Protein AF-A0A7G7BUQ7-F1 (afdb_monomer_lite)

pLDDT: mean 78.13, std 13.79, range [39.94, 97.0]

Radius of gyration: 26.28 Å; chains: 1; bounding box: 59×30×72 Å

Foldseek 3Di:
DDDKDKDWDWQDAPAFIKIWIDIPVDQQDIDIDTPPPDGHHDPVSV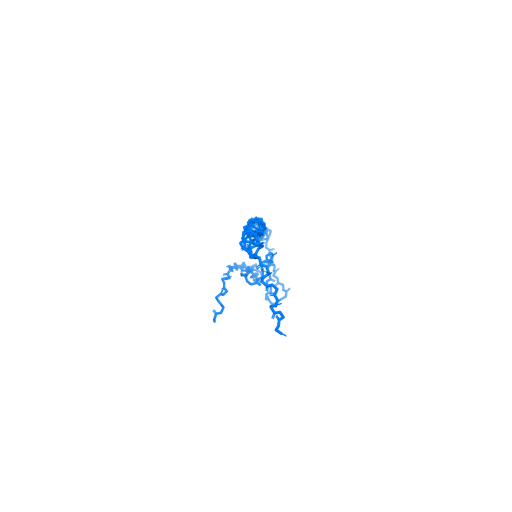VVVVVVVVVVNVVSVVVVVVVVVVVVVVVVVVVVVVVVVCVVVVPDDPPDDDDD

Organism: NCBI:txid67296

Structure (mmCIF, N/CA/C/O backbone):
data_AF-A0A7G7BUQ7-F1
#
_entry.id   AF-A0A7G7BUQ7-F1
#
loop_
_atom_site.group_PDB
_atom_site.id
_atom_site.type_symbol
_atom_site.label_atom_id
_atom_site.label_alt_id
_atom_site.label_comp_id
_atom_site.label_asym_id
_atom_site.label_entity_id
_atom_site.label_seq_id
_atom_site.pdbx_PDB_ins_code
_atom_site.Cartn_x
_atom_site.Cartn_y
_atom_site.Cartn_z
_atom_site.occupancy
_atom_site.B_iso_or_equiv
_atom_site.auth_seq_id
_atom_site.auth_comp_id
_atom_site.auth_asym_id
_atom_site.auth_atom_id
_atom_site.pdbx_PDB_model_num
ATOM 1 N N . MET A 1 1 ? -19.384 -17.243 3.887 1.00 39.94 1 MET A N 1
ATOM 2 C CA . MET A 1 1 ? -18.548 -16.715 2.789 1.00 39.94 1 MET A CA 1
ATOM 3 C C . MET A 1 1 ? -17.981 -15.383 3.268 1.00 39.94 1 MET A C 1
ATOM 5 O O . MET A 1 1 ? -18.745 -14.444 3.426 1.00 39.94 1 MET A O 1
ATOM 9 N N . GLN A 1 2 ? -16.707 -15.336 3.664 1.00 48.72 2 GLN A N 1
ATOM 10 C CA . GLN A 1 2 ? -16.066 -14.106 4.148 1.00 48.72 2 GLN A CA 1
ATOM 11 C C . GLN A 1 2 ? -15.618 -13.308 2.917 1.00 48.72 2 GLN A C 1
ATOM 13 O O . GLN A 1 2 ? -14.783 -13.784 2.155 1.00 48.72 2 GLN A O 1
ATOM 18 N N . VAL A 1 3 ? -16.212 -12.140 2.677 1.00 51.31 3 VAL A N 1
ATOM 19 C CA . VAL A 1 3 ? -15.793 -11.248 1.587 1.00 51.31 3 VAL A CA 1
ATOM 20 C C . VAL A 1 3 ? -14.522 -10.535 2.045 1.00 51.31 3 VAL A C 1
ATOM 22 O O . VAL A 1 3 ? -14.553 -9.785 3.017 1.00 51.31 3 VAL A O 1
ATOM 25 N N . THR A 1 4 ? -13.389 -10.807 1.398 1.00 57.00 4 THR A N 1
ATOM 26 C CA . THR A 1 4 ? -12.130 -10.085 1.632 1.00 57.00 4 THR A CA 1
ATOM 27 C C . THR A 1 4 ? -11.976 -9.034 0.539 1.00 57.00 4 THR A C 1
ATOM 29 O O . THR A 1 4 ? -11.875 -9.394 -0.631 1.00 57.00 4 THR A O 1
ATOM 32 N N . ASN A 1 5 ? -11.962 -7.749 0.901 1.00 64.06 5 ASN A N 1
ATOM 33 C CA . ASN A 1 5 ? -11.607 -6.694 -0.044 1.00 64.06 5 ASN A CA 1
ATOM 34 C C . ASN A 1 5 ? -10.072 -6.583 -0.089 1.00 64.06 5 ASN A C 1
ATOM 36 O O . ASN A 1 5 ? -9.415 -6.430 0.946 1.00 64.06 5 ASN A O 1
ATOM 40 N N . GLU A 1 6 ? -9.498 -6.703 -1.286 1.00 73.25 6 GLU A N 1
ATOM 41 C CA . GLU A 1 6 ? -8.057 -6.590 -1.530 1.00 73.25 6 GLU A CA 1
ATOM 42 C C . GLU A 1 6 ? -7.793 -5.391 -2.443 1.00 73.25 6 GLU A C 1
ATOM 44 O O . GLU A 1 6 ? -8.312 -5.321 -3.558 1.00 73.25 6 GLU A O 1
ATOM 49 N N . THR A 1 7 ? -6.963 -4.457 -1.980 1.00 75.06 7 THR A N 1
ATOM 50 C CA . THR A 1 7 ? -6.402 -3.410 -2.840 1.00 75.06 7 THR A CA 1
ATOM 51 C C . THR A 1 7 ? -5.088 -3.933 -3.389 1.00 75.06 7 THR A C 1
ATOM 53 O O . THR A 1 7 ? -4.192 -4.246 -2.608 1.00 75.06 7 THR A O 1
ATOM 56 N N . LYS A 1 8 ? -4.960 -4.023 -4.716 1.00 83.25 8 LYS A N 1
ATOM 57 C CA . LYS A 1 8 ? -3.778 -4.573 -5.390 1.00 83.25 8 LYS A CA 1
ATOM 58 C C . LYS A 1 8 ? -3.160 -3.554 -6.339 1.00 83.25 8 LYS A C 1
ATOM 60 O O . LYS A 1 8 ? -3.848 -3.000 -7.190 1.00 83.25 8 LYS A O 1
ATOM 65 N N . ALA A 1 9 ? -1.850 -3.369 -6.235 1.00 84.88 9 ALA A N 1
ATOM 66 C CA . ALA A 1 9 ? -1.050 -2.571 -7.152 1.00 84.88 9 ALA A CA 1
ATOM 67 C C . ALA A 1 9 ? 0.034 -3.444 -7.789 1.00 84.88 9 ALA A C 1
ATOM 69 O O . ALA A 1 9 ? 0.665 -4.264 -7.123 1.00 84.88 9 ALA A O 1
ATOM 70 N N . VAL A 1 10 ? 0.254 -3.277 -9.092 1.00 89.50 10 VAL A N 1
ATOM 71 C CA . VAL A 1 10 ? 1.290 -4.006 -9.829 1.00 89.50 10 VAL A CA 1
ATOM 72 C C . VAL A 1 10 ? 2.219 -3.000 -10.486 1.00 89.50 10 VAL A C 1
ATOM 74 O O . VAL A 1 10 ? 1.784 -2.196 -11.305 1.00 89.50 10 VAL A O 1
ATOM 77 N N . LEU A 1 11 ? 3.503 -3.078 -10.149 1.00 90.38 11 LEU A N 1
ATOM 78 C CA . LEU A 1 11 ? 4.570 -2.347 -10.813 1.00 90.38 11 LEU A CA 1
ATOM 79 C C . LEU A 1 11 ? 5.342 -3.315 -11.710 1.00 90.38 11 LEU A C 1
ATOM 81 O O . LEU A 1 11 ? 5.952 -4.274 -11.229 1.00 90.38 11 LEU A O 1
ATOM 85 N N . ILE A 1 12 ? 5.314 -3.062 -13.017 1.00 91.00 12 ILE A N 1
ATOM 86 C CA . ILE A 1 12 ? 6.179 -3.749 -13.977 1.00 91.00 12 ILE A CA 1
ATOM 87 C C . ILE A 1 12 ? 7.525 -3.031 -13.960 1.00 91.00 12 ILE A C 1
ATOM 89 O O . ILE A 1 12 ? 7.622 -1.863 -14.339 1.00 91.00 12 ILE A O 1
ATOM 93 N N . ALA A 1 13 ? 8.533 -3.714 -13.427 1.00 88.12 13 ALA A N 1
ATOM 94 C CA . ALA A 1 13 ? 9.875 -3.179 -13.286 1.00 88.12 13 ALA A CA 1
ATOM 95 C C . ALA A 1 13 ? 10.678 -3.426 -14.573 1.00 88.12 13 ALA A C 1
ATOM 97 O O . ALA A 1 13 ? 10.236 -4.164 -15.452 1.00 88.12 13 ALA A O 1
ATOM 98 N N . ASP A 1 14 ? 11.864 -2.829 -14.674 1.00 85.06 14 ASP A N 1
ATOM 99 C CA . ASP A 1 14 ? 12.773 -3.048 -15.808 1.00 85.06 14 ASP A CA 1
ATOM 100 C C . ASP A 1 14 ? 13.138 -4.537 -15.971 1.00 85.06 14 ASP A C 1
ATOM 102 O O . ASP A 1 14 ? 13.159 -5.088 -17.069 1.00 85.06 14 ASP A O 1
ATOM 106 N N . LYS A 1 15 ? 13.307 -5.240 -14.843 1.00 89.81 15 LYS A N 1
ATOM 107 C CA . LYS A 1 15 ? 13.340 -6.707 -14.797 1.00 89.81 15 LYS A CA 1
ATOM 108 C C . LYS A 1 15 ? 12.427 -7.211 -13.692 1.00 89.81 15 LYS A C 1
ATOM 110 O O . LYS A 1 15 ? 12.642 -6.878 -12.532 1.00 89.81 15 LYS A O 1
ATOM 115 N N . GLY A 1 16 ? 11.466 -8.068 -14.026 1.00 90.38 16 GLY A N 1
ATOM 116 C CA . GLY A 1 16 ? 10.525 -8.641 -13.059 1.00 90.38 16 GLY A CA 1
ATOM 117 C C . GLY A 1 16 ? 9.340 -7.721 -12.747 1.00 90.38 16 GLY A C 1
ATOM 118 O O . GLY A 1 16 ? 9.078 -6.744 -13.445 1.00 90.38 16 GLY A O 1
ATOM 119 N N . ARG A 1 17 ? 8.583 -8.052 -11.698 1.00 91.94 17 ARG A N 1
ATOM 120 C CA . ARG A 1 17 ? 7.435 -7.251 -11.249 1.00 91.94 17 ARG A CA 1
ATOM 121 C C . ARG A 1 17 ? 7.353 -7.215 -9.734 1.00 91.94 17 ARG A C 1
ATOM 123 O O . ARG A 1 17 ? 7.796 -8.146 -9.070 1.00 91.94 17 ARG A O 1
ATOM 130 N N . VAL A 1 18 ? 6.727 -6.175 -9.207 1.00 92.06 18 VAL A N 1
ATOM 131 C CA . VAL A 1 18 ? 6.379 -6.069 -7.790 1.00 92.06 18 VAL A CA 1
ATOM 132 C C . VAL A 1 18 ? 4.873 -5.956 -7.675 1.00 92.06 18 VAL A C 1
ATOM 134 O O . VAL A 1 18 ? 4.239 -5.189 -8.396 1.00 92.06 18 VAL A O 1
ATOM 137 N N . VAL A 1 19 ? 4.296 -6.760 -6.792 1.00 91.81 19 VAL A N 1
ATOM 138 C CA . VAL A 1 19 ? 2.863 -6.787 -6.522 1.00 91.81 19 VAL A CA 1
ATOM 139 C C . VAL A 1 19 ? 2.659 -6.371 -5.075 1.00 91.81 19 VAL A C 1
ATOM 141 O O . VAL A 1 19 ? 3.004 -7.119 -4.166 1.00 91.81 19 VAL A O 1
ATOM 144 N N . GLY A 1 20 ? 2.119 -5.177 -4.868 1.00 91.19 20 GLY A N 1
ATOM 145 C CA . GLY A 1 20 ? 1.698 -4.705 -3.557 1.00 91.19 20 GLY A CA 1
ATOM 146 C C . GLY A 1 20 ? 0.235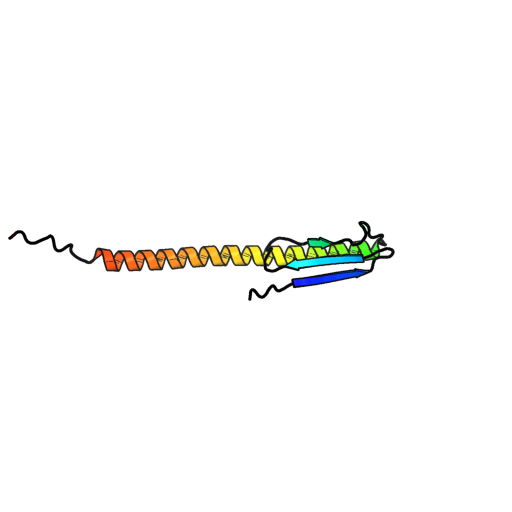 -5.031 -3.312 1.00 91.19 20 GLY A C 1
ATOM 147 O O . GLY A 1 20 ? -0.583 -4.920 -4.227 1.00 91.19 20 GLY A O 1
ATOM 148 N N . PHE A 1 21 ? -0.104 -5.446 -2.096 1.00 90.31 21 PHE A N 1
ATOM 149 C CA . PHE A 1 21 ? -1.495 -5.645 -1.711 1.00 90.31 21 PHE A CA 1
ATOM 150 C C . PHE A 1 21 ? -1.749 -5.366 -0.231 1.00 90.31 21 PHE A C 1
ATOM 152 O O . PHE A 1 21 ? -0.904 -5.621 0.630 1.00 90.31 21 PHE A O 1
ATOM 159 N N . VAL A 1 22 ? -2.947 -4.855 0.044 1.00 87.19 22 VAL A N 1
ATOM 160 C CA . VAL A 1 22 ? -3.499 -4.633 1.385 1.00 87.19 22 VAL A CA 1
ATOM 161 C C . VAL A 1 22 ? -4.790 -5.432 1.476 1.00 87.19 22 VAL A C 1
ATOM 163 O O . VAL A 1 22 ? -5.630 -5.358 0.575 1.00 87.19 22 VAL A O 1
ATOM 166 N N . LYS A 1 23 ? -4.949 -6.212 2.546 1.00 83.06 23 LYS A N 1
ATOM 167 C CA . LYS A 1 23 ? -6.111 -7.085 2.734 1.00 83.06 23 LYS A CA 1
ATOM 168 C C . LYS A 1 23 ? -6.909 -6.664 3.953 1.00 83.06 23 LYS A C 1
ATOM 170 O O . LYS A 1 23 ? -6.344 -6.377 5.003 1.00 83.06 23 LYS A O 1
ATOM 175 N N . SER A 1 24 ? -8.237 -6.721 3.850 1.00 76.50 24 SER A N 1
ATOM 176 C CA . SER A 1 24 ? -9.113 -6.379 4.985 1.00 76.50 24 SER A CA 1
ATOM 177 C C . SER A 1 24 ? -8.958 -7.322 6.185 1.00 76.50 24 SER A C 1
ATOM 179 O O . SER A 1 24 ? -9.272 -6.939 7.305 1.00 76.50 24 SER A O 1
ATOM 181 N N . ASN A 1 25 ? -8.518 -8.563 5.957 1.00 77.25 25 ASN A N 1
ATOM 182 C CA . ASN A 1 25 ? -8.315 -9.560 7.011 1.00 77.25 2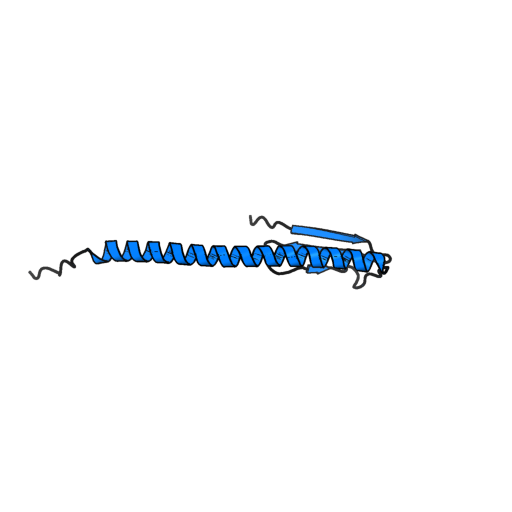5 ASN A CA 1
ATOM 183 C C . ASN A 1 25 ? -6.953 -9.432 7.719 1.00 77.25 25 ASN A C 1
ATOM 185 O O . ASN A 1 25 ? -6.706 -10.139 8.692 1.00 77.25 25 ASN A O 1
ATOM 189 N N . GLU A 1 26 ? -6.089 -8.532 7.249 1.00 79.44 26 GLU A N 1
ATOM 190 C CA . GLU A 1 26 ? -4.778 -8.233 7.821 1.00 79.44 26 GLU A CA 1
ATOM 191 C C . GLU A 1 26 ? -4.619 -6.710 7.997 1.00 79.44 26 GLU A C 1
ATOM 193 O O . GLU A 1 26 ? -3.780 -6.087 7.340 1.00 79.44 26 GLU A O 1
ATOM 198 N N . PRO A 1 27 ? -5.440 -6.079 8.859 1.00 77.69 27 PRO A N 1
ATOM 199 C CA . PRO A 1 27 ? -5.366 -4.641 9.092 1.00 77.69 27 PRO A CA 1
ATOM 200 C C . PRO A 1 27 ? -3.989 -4.256 9.646 1.00 77.69 27 PRO A C 1
ATOM 202 O O . PRO A 1 27 ? -3.362 -5.027 10.376 1.00 77.69 27 PRO A O 1
ATOM 205 N N . GLY A 1 28 ? -3.501 -3.069 9.281 1.00 79.75 28 GLY A N 1
ATOM 206 C CA . GLY A 1 28 ? -2.176 -2.603 9.705 1.00 79.75 28 GLY A CA 1
ATOM 207 C C . GLY A 1 28 ? -1.017 -3.105 8.836 1.00 79.75 28 GLY A C 1
ATOM 208 O O . GLY A 1 28 ? 0.115 -2.660 9.017 1.00 79.75 28 GLY A O 1
ATOM 209 N N . LYS A 1 29 ? -1.258 -4.033 7.895 1.00 84.94 29 LYS A N 1
ATOM 210 C CA . LYS A 1 29 ? -0.197 -4.665 7.099 1.00 84.94 29 LYS A CA 1
ATOM 211 C C . LYS A 1 29 ? -0.265 -4.287 5.625 1.00 84.94 29 LYS A C 1
ATOM 213 O O . LYS A 1 29 ? -1.305 -4.388 4.979 1.00 84.94 29 LYS A O 1
ATOM 218 N N . ILE A 1 30 ? 0.901 -3.956 5.078 1.00 89.44 30 ILE A N 1
ATOM 219 C CA . ILE A 1 30 ? 1.130 -3.808 3.641 1.00 89.44 30 ILE A CA 1
ATOM 220 C C . ILE A 1 30 ? 2.029 -4.961 3.210 1.00 89.44 30 ILE A C 1
ATOM 222 O O . ILE A 1 30 ? 3.118 -5.142 3.754 1.00 89.44 30 ILE A O 1
ATOM 226 N N . SER A 1 31 ? 1.573 -5.754 2.245 1.00 90.50 31 SER A N 1
ATOM 227 C CA . SER A 1 31 ? 2.339 -6.878 1.709 1.00 90.50 31 SER A CA 1
ATOM 228 C C . SER A 1 31 ? 2.941 -6.527 0.354 1.00 90.50 31 SER A C 1
ATOM 230 O O . SER A 1 31 ? 2.291 -5.900 -0.483 1.00 90.50 31 SER A O 1
ATOM 232 N N . LEU A 1 32 ? 4.172 -6.980 0.121 1.00 91.62 32 LEU A N 1
ATOM 233 C CA . LEU A 1 32 ? 4.856 -6.899 -1.166 1.00 91.62 32 LEU A CA 1
ATOM 234 C C . LEU A 1 32 ? 5.274 -8.302 -1.600 1.00 91.62 32 LEU A C 1
ATOM 236 O O . LEU A 1 32 ? 5.983 -8.998 -0.878 1.00 91.62 32 LEU A O 1
ATOM 240 N N . ALA A 1 33 ? 4.872 -8.698 -2.801 1.00 92.25 33 ALA A N 1
ATOM 241 C CA . ALA A 1 33 ? 5.359 -9.898 -3.459 1.00 92.25 33 ALA A CA 1
ATOM 242 C C . ALA A 1 33 ? 6.259 -9.514 -4.636 1.00 92.25 33 ALA A C 1
ATOM 244 O O . ALA A 1 33 ? 5.880 -8.707 -5.488 1.00 92.25 33 ALA A O 1
ATOM 245 N N . VAL A 1 34 ? 7.433 -10.141 -4.703 1.00 92.38 34 VAL A N 1
ATOM 246 C CA . VAL A 1 34 ? 8.390 -10.003 -5.807 1.00 92.38 34 VAL A CA 1
ATOM 247 C C . VAL A 1 34 ? 8.555 -11.375 -6.461 1.00 92.38 34 VAL A C 1
ATOM 249 O O . VAL A 1 34 ? 9.366 -12.180 -6.008 1.00 92.38 34 VAL A O 1
ATOM 252 N N . PRO A 1 35 ? 7.750 -11.703 -7.485 1.00 86.88 35 PRO A N 1
ATOM 253 C CA . PRO A 1 35 ? 7.876 -12.977 -8.178 1.00 86.88 35 PRO A CA 1
ATOM 254 C C . PRO A 1 35 ? 9.264 -13.115 -8.812 1.00 86.88 35 PRO A C 1
ATOM 256 O O . PRO A 1 35 ? 9.752 -12.165 -9.423 1.00 86.88 35 PRO A O 1
ATOM 259 N N . ALA A 1 36 ? 9.857 -14.307 -8.701 1.00 86.94 36 ALA A N 1
ATOM 260 C CA . ALA A 1 36 ? 11.236 -14.607 -9.110 1.00 86.94 36 ALA A CA 1
ATOM 261 C C . ALA A 1 36 ? 12.328 -13.902 -8.273 1.00 86.94 36 ALA A C 1
ATOM 263 O O . ALA A 1 36 ? 13.406 -13.600 -8.787 1.00 86.94 36 ALA A O 1
ATOM 264 N N . ASP A 1 37 ? 12.032 -13.649 -6.992 1.00 85.19 37 ASP A N 1
ATOM 265 C CA . ASP A 1 37 ? 12.929 -13.211 -5.905 1.00 85.19 37 ASP A CA 1
ATOM 266 C C . ASP A 1 37 ? 13.583 -11.832 -6.054 1.00 85.19 37 ASP A C 1
ATOM 268 O O . ASP A 1 37 ? 14.098 -11.279 -5.082 1.00 85.19 37 ASP A O 1
ATOM 272 N N . ARG A 1 38 ? 13.557 -11.231 -7.248 1.00 88.50 38 ARG A N 1
ATOM 273 C CA . ARG A 1 38 ? 14.115 -9.899 -7.495 1.00 88.50 38 ARG A CA 1
ATOM 274 C C . ARG A 1 38 ? 13.359 -9.134 -8.572 1.00 88.50 38 ARG A C 1
ATOM 276 O O . ARG A 1 38 ? 13.001 -9.683 -9.613 1.00 88.50 38 ARG A O 1
ATOM 283 N N . ALA A 1 39 ? 13.230 -7.831 -8.349 1.00 90.69 39 ALA A N 1
ATOM 284 C CA . ALA A 1 39 ? 12.850 -6.864 -9.364 1.00 90.69 39 ALA A CA 1
ATOM 285 C C . ALA A 1 39 ? 13.969 -5.827 -9.511 1.00 90.69 39 ALA A C 1
ATOM 287 O O . ALA A 1 39 ? 14.467 -5.310 -8.513 1.00 90.69 39 ALA A O 1
ATOM 288 N N . VAL A 1 40 ? 14.379 -5.534 -10.743 1.00 93.56 40 VAL A N 1
ATOM 289 C CA . VAL A 1 40 ? 15.336 -4.459 -11.038 1.00 93.56 40 VAL A CA 1
ATOM 290 C C . VAL A 1 40 ? 14.543 -3.244 -11.471 1.00 93.56 40 VAL A C 1
ATOM 292 O O . VAL A 1 40 ? 13.717 -3.340 -12.375 1.00 93.56 40 VAL A O 1
ATOM 295 N N . MET A 1 41 ? 14.781 -2.119 -10.805 1.00 92.50 41 MET A N 1
ATOM 296 C CA . MET A 1 41 ? 14.029 -0.887 -10.997 1.00 92.50 41 MET A CA 1
ATOM 297 C C . MET A 1 41 ? 14.948 0.260 -11.374 1.00 92.50 41 MET A C 1
ATOM 299 O O . MET A 1 41 ? 16.045 0.398 -10.835 1.00 92.50 41 MET A O 1
ATOM 303 N N . THR A 1 42 ? 14.447 1.142 -12.231 1.00 94.88 42 THR A N 1
ATOM 304 C CA . THR A 1 42 ? 15.042 2.467 -12.408 1.00 94.88 42 THR A CA 1
ATOM 305 C C . THR A 1 42 ? 14.757 3.343 -11.178 1.00 94.88 42 THR A C 1
ATOM 307 O O . THR A 1 42 ? 13.786 3.098 -10.451 1.00 94.88 42 THR A O 1
ATOM 310 N N . PRO A 1 43 ? 15.525 4.425 -10.945 1.00 97.00 43 PRO A N 1
ATOM 311 C CA . PRO A 1 43 ? 15.229 5.364 -9.861 1.00 97.00 43 PRO A CA 1
ATOM 312 C C . PRO A 1 43 ? 13.806 5.943 -9.922 1.00 97.00 43 PRO A C 1
ATOM 314 O O . PRO A 1 43 ? 13.197 6.198 -8.885 1.00 97.00 43 PRO A O 1
ATOM 317 N N . ALA A 1 44 ? 13.251 6.127 -11.124 1.00 94.31 44 ALA A N 1
ATOM 318 C CA . ALA A 1 44 ? 11.880 6.600 -11.302 1.00 94.31 44 ALA A CA 1
ATOM 319 C C . ALA A 1 44 ? 10.846 5.566 -10.820 1.00 94.31 44 ALA A C 1
ATOM 321 O O . ALA A 1 44 ? 9.937 5.916 -10.069 1.00 94.31 44 ALA A O 1
ATOM 322 N N . GLN A 1 45 ? 11.019 4.291 -11.181 1.00 92.50 45 GLN A N 1
ATOM 323 C CA . GLN A 1 45 ? 10.149 3.196 -10.732 1.00 92.50 45 GLN A CA 1
ATOM 324 C C . GLN A 1 45 ? 10.234 2.985 -9.215 1.00 92.50 45 GLN A C 1
ATOM 326 O O . GLN A 1 45 ? 9.213 2.794 -8.556 1.00 92.50 45 GLN A O 1
ATOM 331 N N . ALA A 1 46 ? 11.434 3.092 -8.639 1.00 93.50 46 ALA A N 1
ATOM 332 C CA . ALA A 1 46 ? 11.619 3.004 -7.193 1.00 93.50 46 ALA A CA 1
ATOM 333 C C . ALA A 1 46 ? 10.858 4.120 -6.451 1.00 93.50 46 ALA A C 1
ATOM 335 O O . ALA A 1 46 ? 10.196 3.859 -5.447 1.00 93.50 46 ALA A O 1
ATOM 336 N N . ARG A 1 47 ? 10.881 5.356 -6.974 1.00 96.06 47 ARG A N 1
ATOM 337 C CA . ARG A 1 47 ? 10.098 6.476 -6.419 1.00 96.06 47 ARG A CA 1
ATOM 338 C C . ARG A 1 47 ? 8.593 6.246 -6.531 1.00 96.06 47 ARG A C 1
ATOM 340 O O . ARG A 1 47 ? 7.872 6.578 -5.598 1.00 96.06 47 ARG A O 1
ATOM 347 N N . GLN A 1 48 ? 8.119 5.664 -7.633 1.00 92.38 48 GLN A N 1
ATOM 348 C CA . GLN A 1 48 ? 6.704 5.311 -7.792 1.00 92.38 48 GLN A CA 1
ATOM 349 C C . GLN A 1 48 ? 6.261 4.264 -6.764 1.00 92.38 48 GLN A C 1
ATOM 351 O O . GLN A 1 48 ? 5.223 4.442 -6.128 1.00 92.38 48 GLN A O 1
ATOM 356 N N . LEU A 1 49 ? 7.063 3.214 -6.551 1.00 93.62 49 LEU A N 1
ATOM 357 C CA . LEU A 1 49 ? 6.787 2.221 -5.512 1.00 93.62 49 LEU A CA 1
ATOM 358 C C . LEU A 1 49 ? 6.758 2.867 -4.121 1.00 93.62 49 LEU A C 1
ATOM 360 O O . LEU A 1 49 ? 5.830 2.624 -3.355 1.00 93.62 49 LEU A O 1
ATOM 364 N N . ALA A 1 50 ? 7.740 3.715 -3.807 1.00 93.75 50 ALA A N 1
ATOM 365 C CA . ALA A 1 50 ? 7.805 4.410 -2.525 1.00 93.75 50 ALA A CA 1
ATOM 366 C C . ALA A 1 50 ? 6.590 5.324 -2.298 1.00 93.75 50 ALA A C 1
ATOM 368 O O . ALA A 1 50 ? 5.998 5.297 -1.223 1.00 93.75 50 ALA A O 1
ATOM 369 N N . ALA A 1 51 ? 6.180 6.087 -3.315 1.00 94.69 51 ALA A N 1
ATOM 370 C CA . ALA A 1 51 ? 5.002 6.946 -3.237 1.00 94.69 51 ALA A CA 1
ATOM 371 C C . ALA A 1 51 ? 3.727 6.138 -2.956 1.00 94.69 51 ALA A C 1
ATOM 373 O O . ALA A 1 51 ? 2.913 6.541 -2.126 1.00 94.69 51 ALA 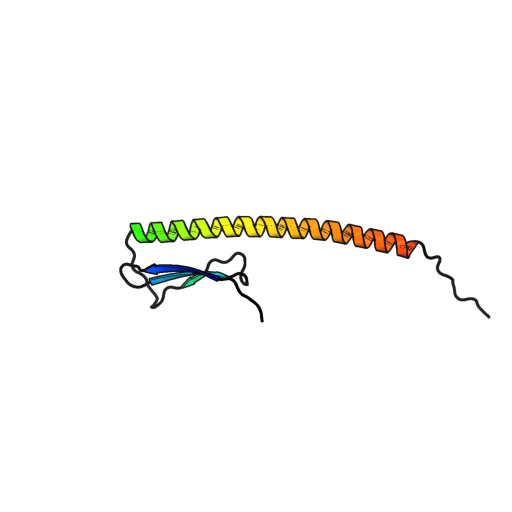A O 1
ATOM 374 N N . TRP A 1 52 ? 3.578 4.975 -3.598 1.00 92.81 52 TRP A N 1
ATOM 375 C CA . TRP A 1 52 ? 2.461 4.075 -3.324 1.00 92.81 52 TRP A CA 1
ATOM 376 C C . TRP A 1 52 ? 2.494 3.533 -1.888 1.00 92.81 52 TRP A C 1
ATOM 378 O O . TRP A 1 52 ? 1.483 3.593 -1.193 1.00 92.81 52 TRP A O 1
ATOM 388 N N . LEU A 1 53 ? 3.658 3.072 -1.414 1.00 92.50 53 LEU A N 1
ATOM 389 C CA . LEU A 1 53 ? 3.823 2.547 -0.052 1.00 92.50 53 LEU A CA 1
ATOM 390 C C . LEU A 1 53 ? 3.483 3.584 1.021 1.00 92.50 53 LEU A C 1
ATOM 392 O O . LEU A 1 53 ? 2.789 3.263 1.982 1.00 92.50 53 LEU A O 1
ATOM 396 N N . ILE A 1 54 ? 3.942 4.823 0.841 1.00 93.06 54 ILE A N 1
ATOM 397 C CA . ILE A 1 54 ? 3.620 5.934 1.742 1.00 93.06 54 ILE A CA 1
ATOM 398 C C . ILE A 1 54 ? 2.111 6.196 1.725 1.00 93.06 54 ILE A C 1
ATOM 400 O O . ILE A 1 54 ? 1.494 6.294 2.782 1.00 93.06 54 ILE A O 1
ATOM 404 N N . GLY A 1 55 ? 1.500 6.247 0.537 1.00 89.50 55 GLY A N 1
ATOM 405 C CA . GLY A 1 55 ? 0.061 6.468 0.401 1.00 89.50 55 GLY A CA 1
ATOM 406 C C . GLY A 1 55 ? -0.785 5.411 1.119 1.00 89.50 55 GLY A C 1
ATOM 407 O O . GLY A 1 55 ? -1.758 5.756 1.786 1.00 89.50 55 GLY A O 1
ATOM 408 N N . GLU A 1 56 ? -0.418 4.133 1.027 1.00 89.31 56 GLU A N 1
ATOM 409 C CA . GLU A 1 56 ? -1.135 3.061 1.732 1.00 89.31 56 GLU A CA 1
ATOM 410 C C . GLU A 1 56 ? -0.863 3.049 3.244 1.00 89.31 56 GLU A C 1
ATOM 412 O O . GLU A 1 56 ? -1.765 2.740 4.028 1.00 89.31 56 GLU A O 1
ATOM 417 N N . ALA A 1 57 ? 0.341 3.429 3.680 1.00 87.56 57 ALA A N 1
ATOM 418 C CA . ALA A 1 57 ? 0.668 3.538 5.101 1.00 87.56 57 ALA A CA 1
ATOM 419 C C . ALA A 1 57 ? -0.166 4.625 5.796 1.00 87.56 57 ALA A C 1
ATOM 421 O O . ALA A 1 57 ? -0.711 4.386 6.875 1.00 87.56 57 ALA A O 1
ATOM 422 N N . GLU A 1 58 ? -0.340 5.784 5.157 1.00 88.06 58 GLU A N 1
ATOM 423 C CA . GLU A 1 58 ? -1.167 6.866 5.705 1.00 88.06 58 GLU A CA 1
ATOM 424 C C . GLU A 1 58 ? -2.647 6.462 5.803 1.00 88.06 58 GLU A C 1
ATOM 426 O O . GLU A 1 58 ? -3.261 6.623 6.858 1.00 88.06 58 GLU A O 1
ATOM 431 N N . LYS A 1 59 ? -3.207 5.816 4.769 1.00 81.81 59 LYS A N 1
ATOM 432 C CA . LYS A 1 59 ? -4.585 5.280 4.821 1.00 81.81 59 LYS A CA 1
ATOM 433 C C . LYS A 1 59 ? -4.775 4.279 5.960 1.00 81.81 59 LYS A C 1
ATOM 435 O O . LYS A 1 59 ? -5.806 4.268 6.632 1.00 81.81 59 LYS A O 1
ATOM 440 N N . THR A 1 60 ? -3.774 3.431 6.182 1.00 76.44 60 THR A N 1
ATOM 441 C CA . THR A 1 60 ? -3.801 2.423 7.245 1.00 76.44 60 THR A CA 1
ATOM 442 C C . THR A 1 60 ? -3.796 3.080 8.626 1.00 76.44 60 THR A C 1
ATOM 444 O O . THR A 1 60 ? -4.603 2.720 9.483 1.00 76.44 60 THR A O 1
ATOM 447 N N . ARG A 1 61 ? -2.962 4.105 8.828 1.00 72.81 61 ARG A N 1
ATOM 448 C CA . ARG A 1 61 ? -2.906 4.886 10.072 1.00 72.81 61 ARG A CA 1
ATOM 449 C C . ARG A 1 61 ? -4.236 5.569 10.396 1.00 72.81 61 ARG A C 1
ATOM 451 O O . ARG A 1 61 ? -4.658 5.610 11.558 1.00 72.81 61 ARG A O 1
ATOM 458 N N . GLU A 1 62 ? -4.913 6.103 9.385 1.00 69.31 62 GLU A N 1
ATOM 459 C CA . GLU A 1 62 ? -6.244 6.693 9.545 1.00 69.31 62 GLU A CA 1
ATOM 460 C C . GLU A 1 62 ? -7.275 5.643 9.976 1.00 69.31 62 GLU A C 1
ATOM 462 O O . GLU A 1 62 ? -8.042 5.886 10.914 1.00 69.31 62 GLU A O 1
ATOM 467 N N . ALA A 1 63 ? -7.253 4.458 9.357 1.00 68.38 63 ALA A N 1
ATOM 468 C CA . ALA A 1 63 ? -8.146 3.354 9.701 1.00 68.38 63 ALA A CA 1
ATOM 469 C C . ALA A 1 63 ? -7.931 2.856 11.142 1.00 68.38 63 ALA A C 1
ATOM 471 O O . ALA A 1 63 ? -8.899 2.711 11.890 1.00 68.38 63 ALA A O 1
ATOM 472 N N . GLU A 1 64 ? -6.679 2.684 11.576 1.00 68.88 64 GLU A N 1
ATOM 473 C CA . GLU A 1 64 ? -6.358 2.315 12.962 1.00 68.88 64 GLU A CA 1
ATOM 474 C C . GLU A 1 64 ? -6.857 3.368 13.960 1.00 68.88 64 GLU A C 1
ATOM 476 O O . GLU A 1 64 ? -7.437 3.041 14.999 1.00 68.88 64 GLU A O 1
ATOM 481 N N . THR A 1 65 ? -6.687 4.650 13.630 1.00 69.31 65 THR A N 1
ATOM 482 C CA . THR A 1 65 ? -7.153 5.756 14.476 1.00 69.31 65 THR A CA 1
ATOM 483 C C . THR A 1 65 ? -8.681 5.753 14.605 1.00 69.31 65 THR A C 1
ATOM 485 O O . THR A 1 65 ? -9.217 5.984 15.694 1.00 69.31 65 THR A O 1
ATOM 488 N N . GLN A 1 66 ? -9.403 5.471 13.516 1.00 66.94 66 GLN A N 1
ATOM 489 C CA . GLN A 1 66 ? -10.862 5.362 13.529 1.00 66.94 66 GLN A CA 1
ATOM 490 C C . GLN A 1 66 ? -11.344 4.136 14.311 1.00 66.94 66 GLN A C 1
ATOM 492 O O . GLN A 1 66 ? -12.261 4.260 15.123 1.00 66.94 66 GLN A O 1
ATOM 497 N N . GLU A 1 67 ? -10.704 2.979 14.142 1.00 68.06 67 GLU A N 1
ATOM 498 C CA . GLU A 1 67 ? -11.064 1.756 14.864 1.00 68.06 67 GLU A CA 1
ATOM 499 C C . GLU A 1 67 ? -10.847 1.913 16.377 1.00 68.06 67 GLU A C 1
ATOM 501 O O . GLU A 1 67 ? -11.710 1.555 17.183 1.00 68.06 67 GLU A O 1
ATOM 506 N N . GLN A 1 68 ? -9.731 2.523 16.788 1.00 70.19 68 GLN A N 1
ATOM 507 C CA . GLN A 1 68 ? -9.466 2.826 18.197 1.00 70.19 68 GLN A CA 1
ATOM 508 C C . GLN A 1 68 ? -10.516 3.776 18.787 1.00 70.19 68 GLN A C 1
ATOM 510 O O . GLN A 1 68 ? -10.961 3.582 19.923 1.00 70.19 68 GLN A O 1
ATOM 515 N N . ARG A 1 69 ? -10.954 4.787 18.023 1.00 65.62 69 ARG A N 1
ATOM 516 C CA . ARG A 1 69 ? -12.049 5.683 18.429 1.00 65.62 69 ARG A CA 1
ATOM 517 C C . ARG A 1 69 ? -13.373 4.929 18.555 1.00 65.62 69 ARG A C 1
ATOM 519 O O . ARG A 1 69 ? -14.051 5.083 19.569 1.00 65.62 69 ARG A O 1
ATOM 526 N N . ALA A 1 70 ? -13.710 4.080 17.585 1.00 70.00 70 ALA A N 1
ATOM 527 C CA . ALA A 1 70 ? -14.928 3.275 17.602 1.00 70.00 70 ALA A CA 1
ATOM 528 C C . ALA A 1 70 ? -14.968 2.320 18.807 1.00 70.00 70 ALA A C 1
ATOM 530 O O . ALA A 1 70 ? -15.970 2.280 19.520 1.00 70.00 70 ALA A O 1
ATOM 531 N N . LYS A 1 71 ? -13.858 1.632 19.113 1.00 72.00 71 LYS A N 1
ATOM 532 C CA . LYS A 1 71 ? -13.743 0.761 20.298 1.00 72.00 71 LYS A CA 1
ATOM 533 C C . LYS A 1 71 ? -13.959 1.524 21.607 1.00 72.00 71 LYS A C 1
ATOM 535 O O . LYS A 1 71 ? -14.669 1.034 22.483 1.00 72.00 71 LYS A O 1
ATOM 540 N N . ARG A 1 72 ? -13.399 2.734 21.743 1.00 71.75 72 ARG A N 1
ATOM 541 C CA . ARG A 1 72 ? -13.613 3.577 22.937 1.00 71.75 72 ARG A CA 1
ATOM 542 C C . ARG A 1 72 ? -15.075 3.991 23.097 1.00 71.75 72 ARG A C 1
ATOM 544 O O . ARG A 1 72 ? -15.610 3.906 24.200 1.00 71.75 72 ARG A O 1
ATOM 551 N N . LEU A 1 73 ? -15.717 4.422 22.012 1.00 73.06 73 LEU A N 1
ATOM 552 C CA . LEU A 1 73 ? -17.125 4.827 22.028 1.00 73.06 73 LEU A CA 1
ATOM 553 C C . LEU A 1 73 ? -18.047 3.649 22.356 1.00 73.06 73 LEU A C 1
ATOM 555 O O . LEU A 1 73 ? -18.951 3.791 23.179 1.00 73.06 73 LEU A O 1
ATOM 559 N N . TYR A 1 74 ? -17.775 2.481 21.774 1.00 72.88 74 TYR A N 1
ATOM 560 C CA . TYR A 1 74 ? -18.514 1.257 22.059 1.00 72.88 74 TYR A CA 1
ATOM 561 C C . TYR A 1 74 ? -18.373 0.841 23.530 1.00 72.88 74 TYR A C 1
ATOM 563 O O . TYR A 1 74 ? -19.378 0.619 24.197 1.00 72.88 74 TYR A O 1
ATOM 571 N N . GLY A 1 75 ? -17.151 0.832 24.077 1.00 77.69 75 GLY A N 1
ATOM 572 C CA . GLY A 1 75 ? -16.921 0.513 25.491 1.00 77.69 75 GLY A CA 1
ATOM 573 C C . GLY A 1 75 ? -17.655 1.456 26.453 1.00 77.69 75 GLY A C 1
ATOM 574 O O . GLY A 1 75 ? -18.228 1.007 27.444 1.00 77.69 75 GLY A O 1
ATOM 575 N N . ALA A 1 76 ? -17.712 2.754 26.137 1.00 75.88 76 ALA A N 1
ATOM 576 C CA . ALA A 1 76 ? -18.470 3.728 26.923 1.00 75.88 76 ALA A CA 1
ATOM 577 C C . ALA A 1 76 ? -19.994 3.504 26.843 1.00 75.88 76 ALA A C 1
ATOM 579 O O . ALA A 1 76 ? -20.695 3.655 27.846 1.00 75.88 76 ALA A O 1
ATOM 580 N N . ALA A 1 77 ? -20.513 3.130 25.671 1.00 73.88 77 ALA A N 1
ATOM 581 C CA . ALA A 1 77 ? -21.927 2.810 25.484 1.00 73.88 77 ALA A CA 1
ATOM 582 C C . ALA A 1 77 ? -22.323 1.500 26.192 1.00 73.88 77 ALA A C 1
ATOM 584 O O . ALA A 1 77 ? -23.357 1.446 26.857 1.00 73.88 77 ALA A O 1
ATOM 585 N N . GLU A 1 78 ? -21.475 0.472 26.120 1.00 74.75 78 GLU A N 1
ATOM 586 C CA . GLU A 1 78 ? -21.670 -0.814 26.798 1.00 74.75 78 GLU A CA 1
ATOM 587 C C . GLU A 1 78 ? -21.669 -0.641 28.326 1.00 74.75 78 GLU A C 1
ATOM 589 O O . GLU A 1 78 ? -22.540 -1.172 29.012 1.00 74.75 78 GLU A O 1
ATOM 594 N N . ALA A 1 79 ? -20.759 0.176 28.871 1.00 76.00 79 ALA A N 1
ATOM 595 C CA . ALA A 1 79 ? -20.718 0.487 30.301 1.00 76.00 79 ALA A CA 1
ATOM 596 C C . ALA A 1 79 ? -21.998 1.192 30.785 1.00 76.00 79 ALA A C 1
ATOM 598 O O . ALA A 1 79 ? -22.510 0.875 31.860 1.00 76.00 79 ALA A O 1
ATOM 599 N N . ARG A 1 80 ? -22.554 2.108 29.979 1.00 76.69 80 ARG A N 1
ATOM 600 C CA . ARG A 1 80 ? -23.847 2.753 30.269 1.00 76.69 80 ARG A CA 1
ATOM 601 C C . ARG A 1 80 ? -24.992 1.747 30.262 1.00 76.69 80 ARG A C 1
ATOM 603 O O . ARG A 1 80 ? -25.769 1.720 31.211 1.00 76.69 80 ARG A O 1
ATOM 610 N N . ARG A 1 81 ? -25.047 0.876 29.251 1.00 70.06 81 ARG A N 1
ATOM 611 C CA . ARG A 1 81 ? -26.054 -0.190 29.162 1.00 70.06 81 ARG A CA 1
ATOM 612 C C . ARG A 1 81 ? -25.970 -1.139 30.362 1.00 70.06 81 ARG A C 1
ATOM 614 O O . ARG A 1 81 ? -26.992 -1.473 30.951 1.00 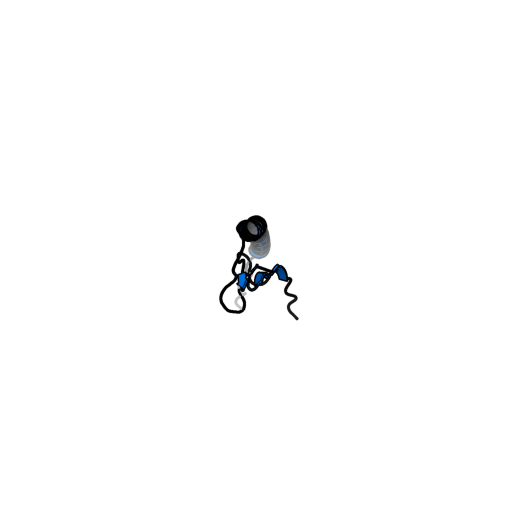70.06 81 ARG A O 1
ATOM 621 N N . GLN A 1 82 ? -24.767 -1.540 30.774 1.00 75.06 82 GLN A N 1
ATOM 622 C CA . GLN A 1 82 ? -24.584 -2.390 31.955 1.00 75.06 82 GLN A CA 1
ATOM 623 C C . GLN A 1 82 ? -24.969 -1.683 33.261 1.00 75.06 82 GLN A C 1
ATOM 625 O O . GLN A 1 82 ? -25.541 -2.321 34.144 1.00 75.06 82 GLN A O 1
ATOM 630 N N . ALA A 1 83 ? -24.690 -0.383 33.396 1.00 77.00 83 ALA A N 1
ATOM 631 C CA . ALA A 1 83 ? -25.111 0.403 34.555 1.00 77.00 83 ALA A CA 1
ATOM 632 C C . ALA A 1 83 ? -26.642 0.506 34.647 1.00 77.00 83 ALA A C 1
ATOM 634 O O . ALA A 1 83 ? -27.202 0.349 35.729 1.00 77.00 83 ALA A O 1
ATOM 635 N N . GLU A 1 84 ? -27.318 0.690 33.516 1.00 76.88 84 GLU A N 1
ATOM 636 C CA . GLU A 1 84 ? -28.779 0.740 33.419 1.00 76.88 84 GLU A CA 1
ATOM 637 C C . GLU A 1 84 ? -29.429 -0.620 33.731 1.00 76.88 84 GLU A C 1
ATOM 639 O O . GLU A 1 84 ? -30.376 -0.700 34.518 1.00 76.88 84 GLU A O 1
ATOM 644 N N . ILE A 1 85 ? -28.857 -1.714 33.216 1.00 74.75 85 ILE A N 1
ATOM 645 C CA . ILE A 1 85 ? -29.267 -3.085 33.563 1.00 74.75 85 ILE A CA 1
ATOM 646 C C . ILE A 1 85 ? -29.048 -3.359 35.060 1.00 74.75 85 ILE A C 1
ATOM 648 O O . ILE A 1 85 ? -29.900 -3.940 35.730 1.00 74.75 85 ILE A O 1
ATOM 652 N N . ARG A 1 86 ? -27.919 -2.922 35.630 1.00 73.88 86 ARG A N 1
ATOM 653 C CA . ARG A 1 86 ? -27.650 -3.076 37.067 1.00 73.88 86 ARG A CA 1
ATOM 654 C C . ARG A 1 86 ? -28.622 -2.256 37.915 1.00 73.88 86 ARG A C 1
ATOM 656 O O . ARG A 1 86 ? -29.072 -2.755 38.940 1.00 73.88 86 ARG A O 1
ATOM 663 N N . ALA A 1 87 ? -28.952 -1.034 37.505 1.00 75.81 87 ALA A N 1
ATOM 664 C CA . ALA A 1 87 ? -29.908 -0.182 38.207 1.00 75.81 87 ALA A CA 1
ATOM 665 C C . ALA A 1 87 ? -31.323 -0.784 38.199 1.00 75.81 87 ALA A C 1
ATOM 667 O O . ALA A 1 87 ? -32.006 -0.772 39.220 1.00 75.81 87 ALA A O 1
ATOM 668 N N . THR A 1 88 ? -31.735 -1.381 37.079 1.00 74.31 88 THR A N 1
ATOM 669 C CA . THR A 1 88 ? -33.037 -2.055 36.953 1.00 74.31 88 THR A CA 1
ATOM 670 C C . THR A 1 88 ? -33.099 -3.384 37.716 1.00 74.31 88 THR A C 1
ATOM 672 O O . THR A 1 88 ? -34.121 -3.681 38.331 1.00 74.31 88 THR A O 1
ATOM 675 N N . LEU A 1 89 ? -32.012 -4.163 37.766 1.00 68.06 89 LEU A N 1
ATOM 676 C CA . LEU A 1 89 ? -31.951 -5.424 38.528 1.00 68.06 89 LEU A CA 1
ATOM 677 C C . LEU A 1 89 ? -31.722 -5.227 40.036 1.00 68.06 89 LEU A C 1
ATOM 679 O O . LEU A 1 89 ? -32.201 -6.027 40.838 1.00 68.06 89 LEU A O 1
ATOM 683 N N . GLY A 1 90 ? -31.017 -4.166 40.439 1.00 60.66 90 GLY A N 1
ATOM 684 C CA . GLY A 1 90 ? -30.766 -3.822 41.843 1.00 60.66 90 GLY A CA 1
ATOM 685 C C . GLY A 1 90 ? -32.003 -3.328 42.603 1.00 60.66 90 GLY A C 1
ATOM 686 O O . GLY A 1 90 ? -31.976 -3.277 43.829 1.00 60.66 90 GLY A O 1
ATOM 687 N N . GLY A 1 91 ? -33.088 -2.997 41.894 1.00 52.38 91 GLY A N 1
ATOM 688 C CA . GLY A 1 91 ? -34.364 -2.564 42.470 1.00 52.38 91 GLY A CA 1
ATOM 689 C C . GLY A 1 91 ? -35.323 -3.692 42.871 1.00 52.38 91 GLY A C 1
ATOM 690 O O . GLY A 1 91 ? -36.388 -3.401 43.409 1.00 52.38 91 GLY A O 1
ATOM 691 N N . TYR A 1 92 ? -34.990 -4.968 42.634 1.00 50.12 92 TYR A N 1
ATOM 692 C CA . TYR A 1 92 ? -35.846 -6.080 43.055 1.00 50.12 92 TYR A CA 1
ATOM 693 C C . TYR A 1 92 ? -35.555 -6.474 44.511 1.00 50.12 92 TYR A C 1
ATOM 695 O O . TYR A 1 92 ? -34.479 -7.015 44.789 1.00 50.12 92 TYR A O 1
ATOM 703 N N . PRO A 1 93 ? -36.493 -6.272 45.461 1.00 53.06 93 PRO A N 1
ATOM 704 C CA . PRO A 1 93 ? -36.327 -6.806 46.803 1.00 53.06 93 PRO A CA 1
ATOM 705 C C . PRO A 1 93 ? -36.248 -8.330 46.704 1.00 53.06 93 PRO A C 1
ATOM 707 O O . PRO A 1 93 ? -37.155 -8.981 46.178 1.00 53.06 93 PRO A O 1
ATOM 710 N N . ARG A 1 94 ? -35.153 -8.913 47.208 1.00 54.72 94 ARG A N 1
ATOM 711 C CA . ARG A 1 94 ? -35.043 -10.364 47.377 1.00 54.72 94 ARG A CA 1
ATOM 712 C C . ARG A 1 94 ? -36.169 -10.813 48.306 1.00 54.72 94 ARG A C 1
ATOM 714 O O . ARG A 1 94 ? -36.069 -10.667 49.520 1.00 54.72 94 ARG A O 1
ATOM 721 N N . ARG A 1 95 ? -37.248 -11.359 47.738 1.00 53.59 95 ARG A N 1
ATOM 722 C CA . ARG A 1 95 ? -38.221 -12.160 48.487 1.00 53.59 95 ARG A CA 1
ATOM 723 C C . ARG A 1 95 ? -37.459 -13.365 49.033 1.00 53.59 95 ARG A C 1
ATOM 725 O O . ARG A 1 95 ? -37.172 -14.303 48.296 1.00 53.59 95 ARG A O 1
ATOM 732 N N . GLY A 1 96 ? -37.066 -13.284 50.302 1.00 52.41 96 GLY A N 1
ATOM 733 C CA . GLY A 1 96 ? -36.513 -14.415 51.034 1.00 52.41 96 GLY A CA 1
ATOM 734 C C . GLY A 1 96 ? -37.516 -15.575 51.061 1.00 52.41 96 GLY A C 1
ATOM 735 O O . GLY A 1 96 ? -38.728 -15.331 50.998 1.00 52.41 96 GLY A O 1
ATOM 736 N N . PRO A 1 97 ? -37.040 -16.828 51.115 1.00 55.25 97 PRO A N 1
ATOM 737 C CA . PRO A 1 97 ? -37.919 -17.986 51.169 1.00 55.25 97 PRO A CA 1
ATOM 738 C C . PRO A 1 97 ? -38.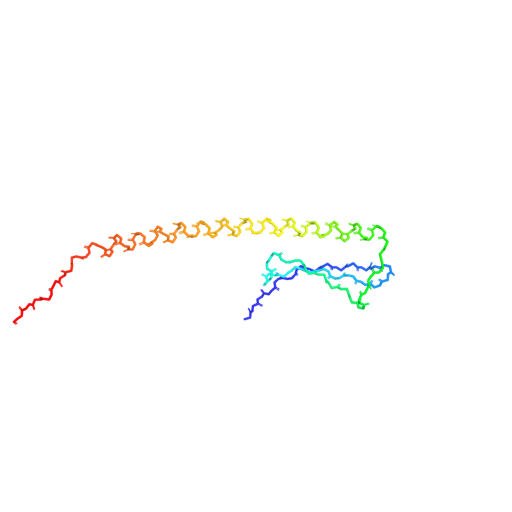785 -17.907 52.432 1.00 55.25 97 PRO A C 1
ATOM 740 O O . PRO A 1 97 ? -38.274 -17.750 53.540 1.00 55.25 97 PRO A O 1
ATOM 743 N N . ARG A 1 98 ? -40.110 -17.983 52.259 1.00 52.53 98 ARG A N 1
ATOM 744 C CA . ARG A 1 98 ? -41.047 -18.169 53.371 1.00 52.53 98 ARG A CA 1
ATOM 745 C C . ARG A 1 98 ? -40.806 -19.561 53.951 1.00 52.53 98 ARG A C 1
ATOM 747 O O . ARG A 1 98 ? -41.031 -20.547 53.256 1.00 52.53 98 ARG A O 1
ATOM 754 N N . ALA A 1 99 ? -40.332 -19.608 55.192 1.00 50.19 99 ALA A N 1
ATOM 755 C CA . ALA A 1 99 ? -40.346 -20.815 56.002 1.00 50.19 99 ALA A CA 1
ATOM 756 C C . ALA A 1 99 ? -41.807 -21.233 56.244 1.00 50.19 99 ALA A C 1
ATOM 758 O O . ALA A 1 99 ? -42.631 -20.387 56.604 1.00 50.19 99 ALA A O 1
ATOM 759 N N . PHE A 1 100 ? -42.098 -22.508 55.991 1.00 59.44 100 PHE A N 1
ATOM 760 C CA . PHE A 1 100 ? -43.299 -23.215 56.427 1.00 59.44 100 PHE A CA 1
ATOM 761 C C . PHE A 1 100 ? -42.902 -24.189 57.530 1.00 59.44 100 PHE A C 1
ATOM 763 O O . PHE A 1 100 ? -41.784 -24.745 57.420 1.00 59.44 100 PHE A O 1
#

Sequence (100 aa):
MQVTNETKAVLIADKGRVVGFVKSNEPGKISLAVPADRAVMTPAQARQLAAWLIGEAEKTREAETQEQRAKRLYGAAEARRQAEIRATLGGYPRRGPRAF

Secondary structure (DSSP, 8-state):
-----EEEEEEE-SBSEEEEEEETTSTT--EEE-TTS--B--HHHHHHHHHHHHHHHHHHHHHHHHHHHHHHHHHHHHHHHHHHHHHHHTTS--------